Protein AF-D3PGV2-F1 (afdb_monomer_lite)

Foldseek 3Di:
DDDDPDDDFDWDFDDQDPVQWTWIGGPPDRDTDIDGPVVDDDDPVPDCVCVVVVVVVVVVVVVVVVVVVVVVVVVVVVVVVVVVVVVVVVVVVCCVVQVDDPHDPDDPQPQDPDPQFGPPPDDDPDGDDDDDDPDPPPPDDPDD

Sequence (144 aa):
MFSNLYSYQEAVIEEISTNGEVSVKFRGTEHVVVTSLGLLKISKLGNIKNLKNRKELLAKQKEYLKKKKAKKLERLKVMEEEREQEKNKWKVFSSKAFGKKGFVKKSIFKTPENAKGRVGIGTCGVSGQNMTTFSSASKYRKGN

Radius of gyration: 44.62 Å; chains: 1; bounding box: 107×38×103 Å

Structure (mmCIF, N/CA/C/O backbone):
data_AF-D3PGV2-F1
#
_entry.id   AF-D3PGV2-F1
#
loop_
_atom_site.group_PDB
_atom_site.id
_atom_site.type_symbol
_atom_site.label_atom_id
_atom_site.label_alt_id
_atom_site.label_comp_id
_atom_site.label_asym_id
_atom_site.label_entity_id
_atom_site.label_seq_id
_atom_site.pdbx_PDB_ins_code
_atom_site.Cartn_x
_atom_site.Cartn_y
_atom_site.Cartn_z
_atom_site.occupancy
_atom_site.B_iso_or_equiv
_atom_site.auth_seq_id
_atom_site.auth_comp_id
_atom_site.auth_asym_id
_atom_site.auth_atom_id
_atom_site.pdbx_PDB_model_num
ATOM 1 N N . MET A 1 1 ? -28.443 -32.186 46.812 1.00 36.16 1 MET A N 1
ATOM 2 C CA . MET A 1 1 ? -27.628 -31.603 45.724 1.00 36.16 1 MET A CA 1
ATOM 3 C C . MET A 1 1 ? -28.089 -30.166 45.514 1.00 36.16 1 MET A C 1
ATOM 5 O O . MET A 1 1 ? -29.122 -29.968 44.896 1.00 36.16 1 MET A O 1
ATOM 9 N N . PHE A 1 2 ? -27.403 -29.176 46.091 1.00 42.62 2 PHE A N 1
ATOM 10 C CA . PHE A 1 2 ? -27.743 -27.761 45.893 1.00 42.62 2 PHE A CA 1
ATOM 11 C C . PHE A 1 2 ? -26.924 -27.221 44.719 1.00 42.62 2 PHE A C 1
ATOM 13 O O . PHE A 1 2 ? -25.743 -26.914 44.863 1.00 42.62 2 PHE A O 1
ATOM 20 N N . SER A 1 3 ? -27.520 -27.174 43.528 1.00 46.97 3 SER A N 1
ATOM 21 C CA . SER A 1 3 ? -26.917 -26.500 42.379 1.00 46.97 3 SER A CA 1
ATOM 22 C C . SER A 1 3 ? -27.037 -24.989 42.576 1.00 46.97 3 SER A C 1
ATOM 24 O O . SER A 1 3 ? -28.129 -24.431 42.496 1.00 46.97 3 SER A O 1
ATOM 26 N N . ASN A 1 4 ? -25.909 -24.344 42.858 1.00 49.16 4 ASN A N 1
ATOM 27 C CA . ASN A 1 4 ? -25.758 -22.896 42.959 1.00 49.16 4 ASN A CA 1
ATOM 28 C C . ASN A 1 4 ? -26.349 -22.167 41.734 1.00 49.16 4 ASN A C 1
ATOM 30 O O . ASN A 1 4 ? -25.796 -22.225 40.637 1.00 49.16 4 ASN A O 1
ATOM 34 N N . LEU A 1 5 ? -27.454 -21.450 41.945 1.00 59.66 5 LEU A N 1
ATOM 35 C CA . LEU A 1 5 ? -28.196 -20.648 40.961 1.00 59.66 5 LEU A CA 1
ATOM 36 C C . LEU A 1 5 ? -27.585 -19.244 40.769 1.00 59.66 5 LEU A C 1
ATOM 38 O O . LEU A 1 5 ? -28.290 -18.239 40.735 1.00 59.66 5 LEU A O 1
ATOM 42 N N . TYR A 1 6 ? -26.261 -19.146 40.644 1.00 69.00 6 TYR A N 1
ATOM 43 C CA . TYR A 1 6 ? -25.601 -17.859 40.404 1.00 69.00 6 TYR A CA 1
ATOM 44 C C . TYR A 1 6 ? -25.340 -17.661 38.907 1.00 69.00 6 TYR A C 1
ATOM 46 O O . TYR A 1 6 ? -24.443 -18.275 38.329 1.00 69.00 6 TYR A O 1
ATOM 54 N N . SER A 1 7 ? -26.131 -16.790 38.275 1.00 78.44 7 SER A N 1
ATOM 55 C CA . SER A 1 7 ? -25.876 -16.309 36.913 1.00 78.44 7 SER A CA 1
ATOM 56 C C . SER A 1 7 ? -25.035 -15.039 36.961 1.00 78.44 7 SER A C 1
ATOM 58 O O . SER A 1 7 ? -25.386 -14.080 37.645 1.00 78.44 7 SER A O 1
ATOM 60 N N . TYR A 1 8 ? -23.956 -14.997 36.181 1.00 81.75 8 TYR A N 1
ATOM 61 C CA . TYR A 1 8 ? -23.218 -13.758 35.947 1.00 81.75 8 TYR A CA 1
ATOM 62 C C . TYR A 1 8 ? -24.045 -12.825 35.058 1.00 81.75 8 TYR A C 1
ATOM 64 O O . TYR A 1 8 ? -24.648 -13.273 34.081 1.00 81.75 8 TYR A O 1
ATOM 72 N N . GLN A 1 9 ? -24.057 -11.535 35.383 1.00 82.44 9 GLN A N 1
ATOM 73 C CA . GLN A 1 9 ? -24.654 -10.494 34.550 1.00 82.44 9 GLN A CA 1
ATOM 74 C C . GLN A 1 9 ? -23.569 -9.564 34.010 1.00 82.44 9 GLN A C 1
ATOM 76 O O . GLN A 1 9 ? -22.526 -9.370 34.633 1.00 82.44 9 GLN A O 1
ATOM 81 N N . GLU A 1 10 ? -23.821 -8.992 32.835 1.00 83.62 10 GLU A N 1
ATOM 82 C CA . GLU A 1 10 ? -22.937 -7.991 32.244 1.00 83.62 10 GLU A CA 1
ATOM 83 C C . GLU A 1 10 ? -23.073 -6.671 33.000 1.00 83.62 10 GLU A C 1
ATOM 85 O O . GLU A 1 10 ? -24.180 -6.172 33.224 1.00 83.62 10 GLU A O 1
ATOM 90 N N . ALA A 1 11 ? -21.939 -6.089 33.366 1.00 85.19 11 ALA A N 1
ATOM 91 C CA . ALA A 1 11 ? -21.905 -4.881 34.163 1.00 85.19 11 ALA A CA 1
ATOM 92 C C . ALA A 1 11 ? -20.691 -4.015 33.806 1.00 85.19 11 ALA A C 1
ATOM 94 O O . ALA A 1 11 ? -19.716 -4.487 33.214 1.00 85.19 11 ALA A O 1
ATOM 95 N N . VAL A 1 12 ? -20.776 -2.728 34.122 1.00 85.62 12 VAL A N 1
ATOM 96 C CA . VAL A 1 12 ? -19.749 -1.727 33.834 1.00 85.62 12 VAL A CA 1
ATOM 97 C C . VAL A 1 12 ? -19.252 -1.156 35.153 1.00 85.62 12 VAL A C 1
ATOM 99 O O . VAL A 1 12 ? -20.045 -0.743 35.991 1.00 85.62 12 VAL A O 1
ATOM 102 N N . ILE A 1 13 ? -17.934 -1.135 35.326 1.00 88.00 13 ILE A N 1
ATOM 103 C CA . ILE A 1 13 ? -17.289 -0.500 36.476 1.00 88.00 13 ILE A CA 1
ATOM 104 C C . ILE A 1 13 ? -17.374 1.019 36.287 1.00 88.00 13 ILE A C 1
ATOM 106 O O . ILE A 1 13 ? -16.924 1.527 35.253 1.00 88.00 13 ILE A O 1
ATOM 110 N N . GLU A 1 14 ? -17.964 1.717 37.257 1.00 85.56 14 GLU A N 1
ATOM 111 C CA . GLU A 1 14 ? -18.027 3.186 37.275 1.00 85.56 14 GLU A CA 1
ATOM 112 C C . GLU A 1 14 ? -16.875 3.776 38.088 1.00 85.56 14 GLU A C 1
ATOM 114 O O . GLU A 1 14 ? -16.173 4.656 37.594 1.00 85.56 14 GLU A O 1
ATOM 119 N N . GLU A 1 15 ? -16.629 3.242 39.286 1.00 83.88 15 GLU A N 1
ATOM 120 C CA . GLU A 1 15 ? -15.614 3.754 40.204 1.00 83.88 15 GLU A CA 1
ATOM 121 C C . GLU A 1 15 ? -14.903 2.612 40.937 1.00 83.88 15 GLU A C 1
ATOM 123 O O . GLU A 1 15 ? -15.504 1.584 41.265 1.00 83.88 15 GLU A O 1
ATOM 128 N N . ILE A 1 16 ? -13.606 2.796 41.183 1.00 86.62 16 ILE A N 1
ATOM 129 C CA . ILE A 1 16 ? -12.784 1.899 41.995 1.00 86.62 16 ILE A CA 1
ATOM 130 C C . ILE A 1 16 ? -12.312 2.711 43.196 1.00 86.62 16 ILE A C 1
ATOM 132 O O . ILE A 1 16 ? -11.555 3.669 43.034 1.00 86.62 16 ILE A O 1
ATOM 136 N N . SER A 1 17 ? -12.754 2.324 44.389 1.00 85.88 17 SER A N 1
ATOM 137 C CA . SER A 1 17 ? -12.302 2.927 45.639 1.00 85.88 17 SER A CA 1
ATOM 138 C C . SER A 1 17 ? -10.914 2.399 46.009 1.00 85.88 17 SER A C 1
ATOM 140 O O . SER A 1 17 ? -10.584 1.234 45.764 1.00 85.88 17 SER A O 1
ATOM 142 N N . THR A 1 18 ? -10.094 3.234 46.651 1.00 79.38 18 THR A N 1
ATOM 143 C CA . THR A 1 18 ? -8.747 2.866 47.131 1.00 79.38 18 THR A CA 1
ATOM 144 C C . THR A 1 18 ? -8.757 1.728 48.150 1.00 79.38 18 THR A C 1
ATOM 146 O O . THR A 1 18 ? -7.737 1.071 48.336 1.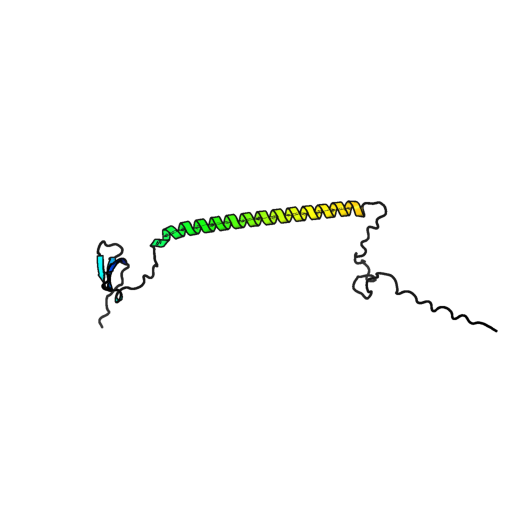00 79.38 18 THR A O 1
ATOM 149 N N . ASN A 1 19 ? -9.910 1.448 48.761 1.00 77.88 19 ASN A N 1
ATOM 150 C CA . ASN A 1 19 ? -10.089 0.368 49.732 1.00 77.88 19 ASN A CA 1
ATOM 151 C C . ASN A 1 19 ? -10.312 -1.012 49.078 1.00 77.88 19 ASN A C 1
ATOM 153 O O . ASN A 1 19 ? -10.545 -1.993 49.778 1.00 77.88 19 ASN A O 1
ATOM 157 N N . GLY A 1 20 ? -10.248 -1.108 47.743 1.00 76.31 20 GLY A N 1
ATOM 158 C CA . GLY A 1 20 ? -10.443 -2.364 47.007 1.00 76.31 20 GLY A CA 1
ATOM 159 C C . GLY A 1 20 ? -11.910 -2.720 46.736 1.00 76.31 20 GLY A C 1
ATOM 160 O O . GLY A 1 20 ? -12.197 -3.791 46.195 1.00 76.31 20 GLY A O 1
ATOM 161 N N . GLU A 1 21 ? -12.827 -1.816 47.079 1.00 86.19 21 GLU A N 1
ATOM 162 C CA . GLU A 1 21 ? -14.241 -1.881 46.717 1.00 86.19 21 GLU A CA 1
ATOM 163 C C . GLU A 1 21 ? -14.469 -1.284 45.325 1.00 86.19 21 GLU A C 1
ATOM 165 O O . GLU A 1 21 ? -13.855 -0.286 44.938 1.00 86.19 21 GLU A O 1
ATOM 170 N N . VAL A 1 22 ? -15.362 -1.905 44.559 1.00 88.56 22 VAL A N 1
ATOM 171 C CA . VAL A 1 22 ? -15.668 -1.531 43.179 1.00 88.56 22 VAL A CA 1
ATOM 172 C C . VAL A 1 22 ? -17.161 -1.286 43.037 1.00 88.56 22 VAL A C 1
ATOM 174 O O . VAL A 1 22 ? -17.975 -2.177 43.293 1.00 88.56 22 VAL A O 1
ATOM 177 N N . SER A 1 23 ? -17.515 -0.094 42.567 1.00 87.25 23 SER A N 1
ATOM 178 C CA . SER A 1 23 ? -18.888 0.270 42.227 1.00 87.25 23 SER A CA 1
ATOM 179 C C . SER A 1 23 ? -19.193 -0.178 40.802 1.00 87.25 23 SER A C 1
ATOM 181 O O . SER A 1 23 ? -18.581 0.279 39.829 1.00 87.25 23 SER A O 1
ATOM 183 N N . VAL A 1 24 ? -20.138 -1.106 40.678 1.00 88.50 24 VAL A N 1
ATOM 184 C CA . VAL A 1 24 ? -20.490 -1.759 39.420 1.00 88.50 24 VAL A CA 1
ATOM 185 C C . VAL A 1 24 ? -21.945 -1.467 39.075 1.00 88.50 24 VAL A C 1
ATOM 187 O O . VAL A 1 24 ? -22.846 -1.687 39.881 1.00 88.50 24 VAL A O 1
ATOM 190 N N . LYS A 1 25 ? -22.185 -1.012 37.846 1.00 89.56 25 LYS A N 1
ATOM 191 C CA . LYS A 1 25 ? -23.518 -0.760 37.299 1.00 89.56 25 LYS A CA 1
ATOM 192 C C . LYS A 1 25 ? -23.922 -1.867 36.336 1.00 89.56 25 LYS A C 1
ATOM 194 O O . LYS A 1 25 ? -23.228 -2.117 35.346 1.00 89.56 25 LYS A O 1
ATOM 199 N N . PHE A 1 26 ? -25.046 -2.525 36.597 1.00 85.94 26 PHE A N 1
ATOM 200 C CA . PHE A 1 26 ? -25.541 -3.592 35.726 1.00 85.94 26 PHE A CA 1
ATOM 201 C C . PHE A 1 26 ? -26.065 -3.041 34.397 1.00 85.94 26 PHE A C 1
ATOM 203 O O . PHE A 1 26 ? -26.641 -1.956 34.311 1.00 85.94 26 PHE A O 1
ATOM 210 N N . ARG A 1 27 ? -25.846 -3.784 33.310 1.00 77.38 27 ARG A N 1
ATOM 211 C CA . ARG A 1 27 ? -26.240 -3.332 31.976 1.00 77.38 27 ARG A CA 1
ATOM 212 C C . ARG A 1 27 ? -27.750 -3.497 31.788 1.00 77.38 27 ARG A C 1
ATOM 214 O O . ARG A 1 27 ? -28.237 -4.615 31.691 1.00 77.38 27 ARG A O 1
ATOM 221 N N . GLY A 1 28 ? -28.464 -2.379 31.656 1.00 75.75 28 GLY A N 1
ATOM 222 C CA . GLY A 1 28 ? -29.918 -2.360 31.437 1.00 75.75 28 GLY A CA 1
ATOM 223 C C . GLY A 1 28 ? -30.738 -2.020 32.680 1.00 75.75 28 GLY A C 1
ATOM 224 O O . GLY A 1 28 ? -31.954 -1.906 32.578 1.00 75.75 28 GLY A O 1
ATOM 225 N N . THR A 1 29 ? -30.087 -1.804 33.823 1.00 75.12 29 THR A N 1
ATOM 226 C CA . THR A 1 29 ? -30.710 -1.256 35.029 1.00 75.12 29 THR A CA 1
ATOM 227 C C . THR A 1 29 ? -29.916 -0.039 35.510 1.00 75.12 29 THR A C 1
ATOM 229 O O . THR A 1 29 ? -28.748 0.142 35.162 1.00 75.12 29 THR A O 1
ATOM 232 N N . GLU A 1 30 ? -30.548 0.837 36.288 1.00 79.69 30 GLU A N 1
ATOM 233 C CA . GLU A 1 30 ? -29.867 1.985 36.910 1.00 79.69 30 GLU A CA 1
ATOM 234 C C . GLU A 1 30 ? -29.247 1.644 38.271 1.00 79.69 30 GLU A C 1
ATOM 236 O O . GLU A 1 30 ? -28.682 2.506 38.936 1.00 79.69 30 GLU A O 1
ATOM 241 N N . HIS A 1 31 ? -29.318 0.379 38.684 1.00 79.12 31 HIS A N 1
ATOM 242 C CA . HIS A 1 31 ? -28.807 -0.057 39.973 1.00 79.12 31 HIS A CA 1
ATOM 243 C C . HIS A 1 31 ? -27.279 -0.159 39.962 1.00 79.12 31 HIS A C 1
ATOM 245 O O . HIS A 1 31 ? -26.686 -0.865 39.139 1.00 79.12 31 HIS A O 1
ATOM 251 N N . VAL A 1 32 ? -26.666 0.528 40.924 1.00 86.50 32 VAL A N 1
ATOM 252 C CA . VAL A 1 32 ? -25.238 0.458 41.232 1.00 86.50 32 VAL A CA 1
ATOM 253 C C . VAL A 1 32 ? -25.066 -0.405 42.473 1.00 86.50 32 VAL A C 1
ATOM 255 O O . VAL A 1 32 ? -25.753 -0.206 43.475 1.00 86.50 32 VAL A O 1
ATOM 258 N N . VAL A 1 33 ? -24.168 -1.381 42.397 1.00 86.19 33 VAL A N 1
ATOM 259 C CA . VAL A 1 33 ? -23.860 -2.293 43.500 1.00 86.19 33 VAL A CA 1
ATOM 260 C C . VAL A 1 33 ? -22.367 -2.248 43.779 1.00 86.19 33 VAL A C 1
ATOM 262 O O . VAL A 1 33 ? -21.545 -2.329 42.866 1.00 86.19 33 VAL A O 1
ATOM 265 N N . VAL A 1 34 ? -22.023 -2.126 45.059 1.00 87.69 34 VAL A N 1
ATOM 266 C CA . VAL A 1 34 ? -20.642 -2.180 45.538 1.00 87.69 34 VAL A CA 1
ATOM 267 C C . VAL A 1 34 ? -20.248 -3.643 45.712 1.00 87.69 34 VAL A C 1
ATOM 269 O O . VAL A 1 34 ? -20.937 -4.411 46.383 1.00 87.69 34 VAL A O 1
ATOM 272 N N . THR A 1 35 ? -19.161 -4.051 45.066 1.00 85.06 35 THR A N 1
ATOM 273 C CA . THR A 1 35 ? -18.651 -5.429 45.085 1.00 85.06 35 THR A CA 1
ATOM 274 C C . THR A 1 35 ? -17.128 -5.443 45.182 1.00 85.06 35 THR A C 1
ATOM 276 O O . THR A 1 35 ? -16.470 -4.437 44.934 1.00 85.06 35 THR A O 1
ATOM 279 N N . SER A 1 36 ? -16.545 -6.582 45.552 1.00 85.06 36 SER A N 1
ATOM 280 C CA . SER A 1 36 ? -15.091 -6.759 45.587 1.00 85.06 36 SER A CA 1
ATOM 281 C C . SER A 1 36 ? -14.550 -7.282 44.253 1.00 85.06 36 SER A C 1
ATOM 283 O O . SER A 1 36 ? -15.225 -8.016 43.526 1.00 85.06 36 SER A O 1
ATOM 285 N N . LEU A 1 37 ? -13.286 -6.963 43.950 1.00 81.94 37 LEU A N 1
ATOM 286 C CA . LEU A 1 37 ? -12.607 -7.399 42.719 1.00 81.94 37 LEU A CA 1
ATOM 287 C C . LEU A 1 37 ? -12.619 -8.924 42.516 1.00 81.94 37 LEU A C 1
ATOM 289 O O . LEU A 1 37 ? -12.688 -9.387 41.380 1.00 81.94 37 LEU A O 1
ATOM 293 N N . GLY A 1 38 ? -12.584 -9.708 43.598 1.00 83.38 38 GLY A N 1
ATOM 294 C CA . GLY A 1 38 ? -12.557 -11.175 43.536 1.00 83.38 38 GLY A CA 1
ATOM 295 C C . GLY A 1 38 ? -13.837 -11.814 42.986 1.00 83.38 38 GLY A C 1
ATOM 296 O O . GLY A 1 38 ? -13.808 -12.967 42.561 1.00 83.38 38 GLY A O 1
ATOM 297 N N . LEU A 1 39 ? -14.951 -11.075 42.964 1.00 83.31 39 LEU A N 1
ATOM 298 C CA . LEU A 1 39 ? -16.238 -11.552 42.450 1.00 83.31 39 LEU A CA 1
ATOM 299 C C . LEU A 1 39 ? -16.465 -11.178 40.975 1.00 83.31 39 LEU A C 1
ATOM 301 O O . LEU A 1 39 ? -17.423 -11.649 40.357 1.00 83.31 39 LEU A O 1
ATOM 305 N N . LEU A 1 40 ? -15.587 -10.353 40.393 1.00 85.38 40 LEU A N 1
ATOM 306 C CA . LEU A 1 40 ? -15.702 -9.883 39.01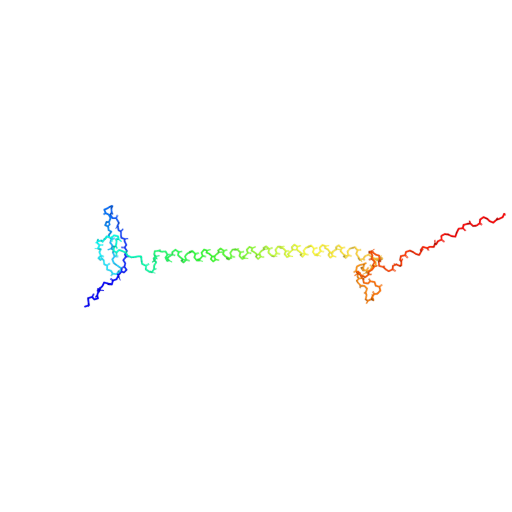6 1.00 85.38 40 LEU A CA 1
ATOM 307 C C . LEU A 1 40 ? -15.024 -10.844 38.038 1.00 85.38 40 LEU A C 1
ATOM 309 O O . LEU A 1 40 ? -13.944 -11.378 38.282 1.00 85.38 40 LEU A O 1
ATOM 313 N N . LYS A 1 41 ? -15.653 -11.032 36.875 1.00 85.75 41 LYS A N 1
ATOM 314 C CA . LYS A 1 41 ? -15.128 -11.857 35.783 1.00 85.75 41 LYS A CA 1
ATOM 315 C C . LYS A 1 41 ? -14.996 -11.027 34.515 1.00 85.75 41 LYS A C 1
ATOM 317 O O . LYS A 1 41 ? -15.846 -10.194 34.215 1.00 85.75 41 LYS A O 1
ATOM 322 N N . ILE A 1 42 ? -13.938 -11.286 33.748 1.00 81.88 42 ILE A N 1
ATOM 323 C CA . ILE A 1 42 ? -13.715 -10.643 32.449 1.00 81.88 42 ILE A CA 1
ATOM 324 C C . ILE A 1 42 ? -14.902 -10.958 31.527 1.00 81.88 42 ILE A C 1
ATOM 326 O O . ILE A 1 42 ? -15.231 -12.127 31.306 1.00 81.88 42 IL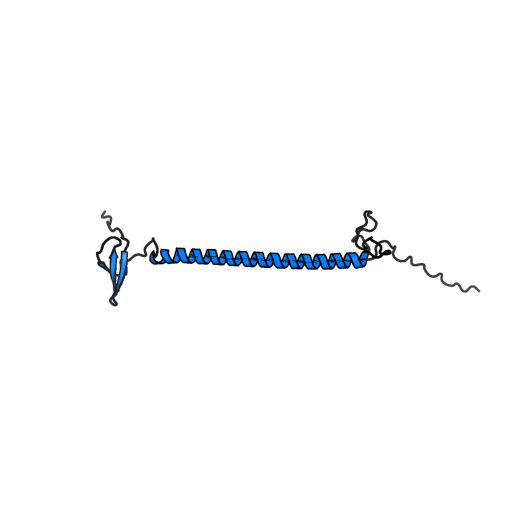E A O 1
ATOM 330 N N . SER A 1 43 ? -15.533 -9.911 30.987 1.00 77.19 43 SER A N 1
ATOM 331 C CA . SER A 1 43 ? -16.640 -10.048 30.036 1.00 77.19 43 SER A CA 1
ATOM 332 C C . SER A 1 43 ? -16.175 -10.751 28.761 1.00 77.19 43 SER 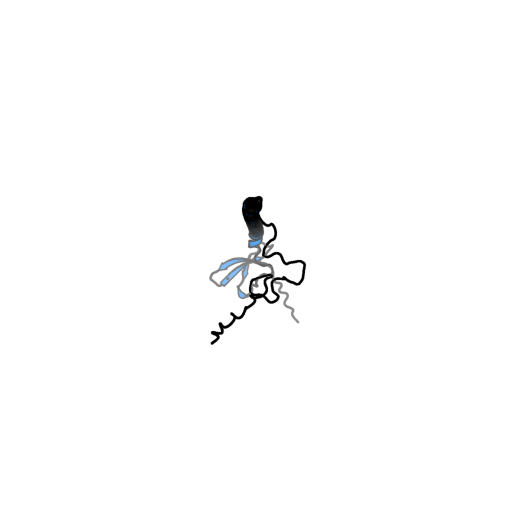A C 1
ATOM 334 O O . SER A 1 43 ? -15.151 -10.400 28.167 1.00 77.19 43 SER A O 1
ATOM 336 N N . LYS A 1 44 ? -16.966 -11.726 28.303 1.00 75.50 44 LYS A N 1
ATOM 337 C CA . LYS A 1 44 ? -16.701 -12.467 27.059 1.00 75.50 44 LYS A CA 1
ATOM 338 C C . LYS A 1 44 ? -16.943 -11.618 25.806 1.00 75.50 44 LYS A C 1
ATOM 340 O O . LYS A 1 44 ? -16.455 -11.968 24.736 1.00 75.50 44 LYS A O 1
ATOM 345 N N . LEU A 1 45 ? -17.694 -10.521 25.924 1.00 65.25 45 LEU A N 1
ATOM 346 C CA . LEU A 1 45 ? -18.125 -9.685 24.797 1.00 65.25 45 LEU A CA 1
ATOM 347 C C . LEU A 1 45 ? -17.118 -8.581 24.433 1.00 65.25 45 LEU A C 1
ATOM 349 O O . LEU A 1 45 ? -17.289 -7.901 23.420 1.00 65.25 45 LEU A O 1
ATOM 353 N N . GLY A 1 46 ? -16.035 -8.442 25.203 1.00 63.03 46 GLY A N 1
ATOM 354 C CA . GLY A 1 46 ? -14.995 -7.449 24.955 1.00 63.03 46 GLY A CA 1
ATOM 355 C C . GLY A 1 46 ? -15.477 -6.005 25.146 1.00 63.03 46 GLY A C 1
ATOM 356 O O . GLY A 1 46 ? -16.656 -5.708 25.323 1.00 63.03 46 GLY A O 1
ATOM 357 N N . ASN A 1 47 ? -14.537 -5.063 25.143 1.00 64.19 47 ASN A N 1
ATOM 358 C CA . ASN A 1 47 ? -14.827 -3.670 25.473 1.00 64.19 47 ASN A CA 1
ATOM 359 C C . ASN A 1 47 ? -15.532 -2.948 24.299 1.00 64.19 47 ASN A C 1
ATOM 361 O O . ASN A 1 47 ? -14.902 -2.568 23.307 1.00 64.19 47 ASN A O 1
ATOM 365 N N . ILE A 1 48 ? -16.852 -2.754 24.406 1.00 59.81 48 ILE A N 1
ATOM 366 C CA . ILE A 1 48 ? -17.718 -2.194 23.344 1.00 59.81 48 ILE A CA 1
ATOM 367 C C . ILE A 1 48 ? -17.439 -0.698 23.089 1.00 59.81 48 ILE A C 1
ATOM 369 O O . ILE A 1 48 ? -17.769 -0.182 22.017 1.00 59.81 48 ILE A O 1
ATOM 373 N N . LYS A 1 49 ? -16.760 0.009 24.008 1.00 60.00 49 LYS A N 1
ATOM 374 C CA . LYS A 1 49 ? -16.434 1.444 23.856 1.00 60.00 49 LYS A CA 1
ATOM 375 C C . LYS A 1 49 ? -15.632 1.749 22.571 1.00 60.00 49 LYS A C 1
ATOM 377 O O . LYS A 1 49 ? -15.725 2.850 22.038 1.00 60.00 49 LYS A O 1
ATOM 382 N N . ASN A 1 50 ? -14.952 0.756 21.989 1.00 57.59 50 ASN A N 1
ATOM 383 C CA . ASN A 1 50 ? -14.143 0.909 20.773 1.00 57.59 50 ASN A CA 1
ATOM 384 C C . ASN A 1 50 ? -14.900 0.716 19.441 1.00 57.59 50 ASN A C 1
ATOM 386 O O . ASN A 1 50 ? -14.303 0.863 18.372 1.00 57.59 50 ASN A O 1
ATOM 390 N N . LEU A 1 51 ? -16.202 0.404 19.448 1.00 60.50 51 LEU A N 1
ATOM 391 C CA . LEU A 1 51 ? -16.934 0.090 18.209 1.00 60.50 51 LEU A CA 1
ATOM 392 C C . LEU A 1 51 ? -17.085 1.291 17.257 1.00 60.50 51 LEU A C 1
ATOM 394 O O . LEU A 1 51 ? -17.026 1.117 16.038 1.00 60.50 51 LEU A O 1
ATOM 398 N N . LYS A 1 52 ? -17.238 2.510 17.797 1.00 60.94 52 LYS A N 1
ATOM 399 C CA . LYS A 1 52 ? -17.281 3.746 16.990 1.00 60.94 52 LYS A CA 1
ATOM 400 C C . LYS A 1 52 ? -15.918 4.036 16.345 1.00 60.94 52 LYS A C 1
ATOM 402 O O . LYS A 1 52 ? -15.856 4.299 15.148 1.00 60.94 52 LYS A O 1
ATOM 407 N N . ASN A 1 53 ? -14.833 3.845 17.099 1.00 69.12 53 ASN A N 1
ATOM 408 C CA . ASN A 1 53 ? -13.455 4.005 16.624 1.00 69.12 53 ASN A CA 1
ATOM 409 C C . ASN A 1 53 ? -13.093 2.966 15.538 1.00 69.12 53 ASN A C 1
ATOM 411 O O . ASN A 1 53 ? -12.391 3.257 14.572 1.00 69.12 53 ASN A O 1
ATOM 415 N N . ARG A 1 54 ? -13.669 1.757 15.614 1.00 73.25 54 ARG A N 1
ATOM 416 C CA . ARG A 1 54 ? -13.448 0.693 14.621 1.00 73.25 54 ARG A CA 1
ATOM 417 C C . ARG A 1 54 ? -13.920 1.067 13.212 1.00 73.25 54 ARG A C 1
ATOM 419 O O . ARG A 1 54 ? -13.235 0.735 12.247 1.00 73.25 54 ARG A O 1
ATOM 426 N N . LYS A 1 55 ? -15.068 1.745 13.065 1.00 79.38 55 LYS A N 1
ATOM 427 C CA . LYS A 1 55 ? -15.574 2.160 11.740 1.00 79.38 55 LYS A CA 1
ATOM 428 C C . LYS A 1 55 ? -14.660 3.200 11.088 1.00 79.38 55 LYS A C 1
ATOM 430 O O . LYS A 1 55 ? -14.347 3.075 9.906 1.00 79.38 55 LYS A O 1
ATOM 435 N N . GLU A 1 56 ? -14.193 4.176 11.860 1.00 82.44 56 GLU A N 1
ATOM 436 C CA . GLU A 1 56 ? -13.285 5.219 11.375 1.00 82.44 56 GLU A CA 1
ATOM 437 C C . GLU A 1 56 ? -11.896 4.656 11.032 1.00 82.44 56 GLU A C 1
ATOM 439 O O . GLU A 1 56 ? -11.330 4.975 9.984 1.00 82.44 56 GLU A O 1
ATOM 444 N N . LEU A 1 57 ? -11.380 3.733 11.850 1.00 82.50 57 LEU A N 1
ATOM 445 C CA . LEU A 1 57 ? -10.123 3.029 11.585 1.00 82.50 57 LEU A CA 1
ATOM 446 C C . LEU A 1 57 ? -10.175 2.240 10.265 1.00 82.50 57 LEU A C 1
ATOM 448 O O . LEU A 1 57 ? -9.231 2.272 9.471 1.00 82.50 57 LEU A O 1
ATOM 452 N N . LEU A 1 58 ? -11.294 1.558 10.002 1.00 85.69 58 LEU A N 1
ATOM 453 C CA . LEU A 1 58 ? -11.508 0.825 8.752 1.00 85.69 58 LEU A CA 1
ATOM 454 C C . LEU A 1 58 ? -11.583 1.764 7.541 1.00 85.69 58 LEU A C 1
ATOM 456 O O . LEU A 1 58 ? -11.057 1.428 6.478 1.00 85.69 58 LEU A O 1
ATOM 460 N N . ALA A 1 59 ? -12.198 2.941 7.686 1.00 88.06 59 ALA A N 1
ATOM 461 C CA . ALA A 1 59 ? -12.231 3.950 6.628 1.00 88.06 59 ALA A CA 1
ATOM 462 C C . ALA A 1 59 ? -10.820 4.479 6.309 1.00 88.06 59 ALA A C 1
ATOM 464 O O . ALA A 1 59 ? -10.417 4.470 5.142 1.00 88.06 59 ALA A O 1
ATOM 465 N N . LYS A 1 60 ? -10.027 4.816 7.337 1.00 88.38 60 LYS A N 1
ATOM 466 C CA . LYS A 1 60 ? -8.627 5.254 7.184 1.00 88.38 60 LYS A CA 1
ATOM 467 C C . LYS A 1 60 ? -7.756 4.189 6.508 1.00 88.38 60 LYS A C 1
ATOM 469 O O . LYS A 1 60 ? -6.983 4.512 5.606 1.00 88.38 60 LYS A O 1
ATOM 474 N N . GLN A 1 61 ? -7.915 2.909 6.863 1.00 89.69 61 GLN A N 1
ATOM 475 C CA . GLN A 1 61 ? -7.201 1.817 6.183 1.00 89.69 61 GLN A CA 1
ATOM 476 C C . GLN A 1 61 ? -7.568 1.707 4.699 1.00 89.69 61 GLN A C 1
ATOM 478 O O . GLN A 1 61 ? -6.681 1.545 3.857 1.00 89.69 61 GLN A O 1
ATOM 483 N N . LYS A 1 62 ? -8.860 1.803 4.356 1.00 93.81 62 LYS A N 1
ATOM 484 C CA . LYS A 1 62 ? -9.307 1.758 2.955 1.00 93.81 62 LYS A CA 1
ATOM 485 C C . LYS A 1 62 ? -8.715 2.906 2.144 1.00 93.81 62 LYS A C 1
ATOM 487 O O . LYS A 1 62 ? -8.232 2.682 1.032 1.00 93.81 62 LYS A O 1
ATOM 492 N N . GLU A 1 63 ? -8.717 4.113 2.699 1.00 91.25 63 GLU A N 1
ATOM 493 C CA . GLU A 1 63 ? -8.153 5.290 2.040 1.00 91.25 63 GLU A CA 1
ATOM 494 C C . GLU A 1 63 ? -6.636 5.153 1.834 1.00 91.25 63 GLU A C 1
ATOM 496 O O . GLU A 1 63 ? -6.133 5.384 0.731 1.00 91.25 63 GLU A O 1
ATOM 501 N N . TYR A 1 64 ? -5.915 4.676 2.853 1.00 92.88 64 TYR A N 1
ATOM 502 C CA . TYR A 1 64 ? -4.484 4.381 2.764 1.00 92.88 64 TYR A CA 1
ATOM 503 C C . TYR A 1 64 ? -4.174 3.353 1.666 1.00 92.88 64 TYR A C 1
ATOM 505 O O . TYR A 1 64 ? -3.289 3.566 0.831 1.00 92.88 64 TYR A O 1
ATOM 513 N N . LEU A 1 65 ? -4.935 2.256 1.607 1.00 94.38 65 LEU A N 1
ATOM 514 C CA . LEU A 1 65 ? -4.771 1.232 0.575 1.00 94.38 65 LEU A CA 1
ATOM 515 C C . LEU A 1 65 ? -5.059 1.778 -0.829 1.00 94.38 65 LEU A C 1
ATOM 517 O O . LEU A 1 65 ? -4.346 1.425 -1.773 1.00 94.38 65 LEU A O 1
ATOM 521 N N . LYS A 1 66 ? -6.056 2.659 -0.977 1.00 95.69 66 LYS A N 1
ATOM 522 C CA . LYS A 1 66 ? -6.366 3.320 -2.253 1.00 95.69 66 LYS A CA 1
ATOM 523 C C . LYS A 1 66 ? -5.207 4.212 -2.706 1.00 95.69 66 LYS A C 1
ATOM 525 O O . LYS A 1 66 ? -4.747 4.066 -3.839 1.00 95.69 66 LYS A O 1
ATOM 530 N N . LYS A 1 67 ? -4.671 5.048 -1.809 1.00 94.25 67 LYS A N 1
ATOM 531 C CA . LYS A 1 67 ? -3.490 5.895 -2.069 1.00 94.25 67 LYS A CA 1
ATOM 532 C C . LYS A 1 67 ? -2.262 5.060 -2.454 1.00 94.25 67 LYS A C 1
ATOM 534 O O . LYS A 1 67 ? -1.590 5.362 -3.439 1.00 94.25 67 LYS A O 1
ATOM 539 N N . LYS A 1 68 ? -2.006 3.953 -1.747 1.00 95.81 68 LYS A N 1
ATOM 540 C CA . LYS A 1 68 ? -0.894 3.034 -2.048 1.00 95.81 68 LYS A CA 1
ATOM 541 C C . LYS A 1 68 ? -1.022 2.390 -3.433 1.00 95.81 68 LYS A C 1
ATOM 543 O O . LYS A 1 68 ? -0.032 2.305 -4.159 1.00 95.81 68 LYS A O 1
ATOM 548 N N . LYS A 1 69 ? -2.227 1.945 -3.811 1.00 95.69 69 LYS A N 1
ATOM 549 C CA . LYS A 1 69 ? -2.492 1.374 -5.143 1.00 95.69 69 LYS A CA 1
ATOM 550 C C . LYS A 1 69 ? -2.301 2.408 -6.253 1.00 95.69 69 LYS A C 1
ATOM 552 O O . LYS A 1 69 ? -1.647 2.088 -7.240 1.00 95.69 69 LYS A O 1
ATOM 557 N N . ALA A 1 70 ? -2.798 3.632 -6.065 1.00 94.62 70 ALA A N 1
ATOM 558 C CA . ALA A 1 70 ? -2.636 4.716 -7.035 1.00 94.62 70 ALA A CA 1
ATOM 559 C C . ALA A 1 70 ? -1.153 5.034 -7.294 1.00 94.62 70 ALA A C 1
ATOM 561 O O . ALA A 1 70 ? -0.713 5.006 -8.439 1.00 94.62 70 ALA A O 1
ATOM 562 N N . LYS A 1 71 ? -0.353 5.197 -6.232 1.00 96.06 71 LYS A N 1
ATOM 563 C CA . LYS A 1 71 ? 1.092 5.458 -6.359 1.00 96.06 71 LYS A CA 1
ATOM 564 C C . LYS A 1 71 ? 1.848 4.312 -7.045 1.00 96.06 71 LYS A C 1
ATOM 566 O O . LYS A 1 71 ? 2.802 4.542 -7.783 1.00 96.06 71 LYS A O 1
ATOM 571 N N . LYS A 1 72 ? 1.437 3.059 -6.812 1.00 95.94 72 LYS A N 1
ATOM 572 C CA . LYS A 1 72 ? 2.020 1.898 -7.505 1.00 95.94 72 LYS A CA 1
ATOM 573 C C . LYS A 1 72 ? 1.707 1.927 -9.002 1.00 95.94 72 LYS A C 1
ATOM 575 O O . LYS A 1 72 ? 2.592 1.628 -9.796 1.00 95.94 72 LYS A O 1
ATOM 580 N N . LEU A 1 73 ? 0.471 2.268 -9.366 1.00 95.06 73 LEU A N 1
ATOM 581 C CA . LEU A 1 73 ? 0.048 2.362 -10.761 1.00 95.06 73 LEU A CA 1
ATOM 582 C C . LEU A 1 73 ? 0.833 3.450 -11.504 1.00 95.06 73 LEU A C 1
ATOM 584 O O . LEU A 1 73 ? 1.356 3.192 -12.581 1.00 95.06 73 LEU A O 1
ATOM 588 N N . GLU A 1 74 ? 0.984 4.623 -10.892 1.00 94.44 74 GLU A N 1
ATOM 589 C CA . GLU A 1 74 ? 1.780 5.725 -11.438 1.00 94.44 74 GLU A CA 1
ATOM 590 C C . GLU A 1 74 ? 3.246 5.321 -11.649 1.00 94.44 74 GLU A C 1
ATOM 592 O O . GLU A 1 74 ? 3.786 5.498 -12.736 1.00 94.44 74 GLU A O 1
ATOM 597 N N . ARG A 1 75 ? 3.871 4.673 -10.656 1.00 95.75 75 ARG A N 1
ATOM 598 C CA . ARG A 1 75 ? 5.254 4.186 -10.780 1.00 95.75 75 ARG A CA 1
ATOM 599 C C . ARG A 1 75 ? 5.427 3.178 -11.920 1.00 95.75 75 ARG A C 1
ATOM 601 O O . ARG A 1 75 ? 6.458 3.189 -12.585 1.00 95.75 75 ARG A O 1
ATOM 608 N N . LEU A 1 76 ? 4.452 2.291 -12.124 1.00 94.31 76 LEU A N 1
ATOM 609 C CA . LEU A 1 76 ? 4.482 1.330 -13.230 1.00 94.31 76 LEU A CA 1
ATOM 610 C C . LEU A 1 76 ? 4.342 2.028 -14.582 1.00 94.31 76 LEU A C 1
ATOM 612 O O . LEU A 1 76 ? 5.070 1.678 -15.505 1.00 94.31 76 LEU A O 1
ATOM 616 N N . LYS A 1 77 ? 3.469 3.036 -14.670 1.00 95.75 77 LYS A N 1
ATOM 617 C CA . LYS A 1 77 ? 3.283 3.836 -15.881 1.00 95.75 77 LYS A CA 1
ATOM 618 C C . LYS A 1 77 ? 4.566 4.577 -16.270 1.00 95.75 77 LYS A C 1
ATOM 620 O O . LYS A 1 77 ? 5.004 4.457 -17.405 1.00 95.75 77 LYS A O 1
ATOM 625 N N . VAL A 1 78 ? 5.218 5.245 -15.315 1.00 94.06 78 VAL A N 1
ATOM 626 C CA . VAL A 1 78 ? 6.501 5.935 -15.552 1.00 94.06 78 VAL A CA 1
ATOM 627 C C . VAL A 1 78 ? 7.576 4.955 -16.033 1.00 94.06 78 VAL A C 1
ATOM 629 O O . VAL A 1 78 ? 8.258 5.216 -17.016 1.00 94.06 78 VAL A O 1
ATOM 632 N N . MET A 1 79 ? 7.686 3.784 -15.399 1.00 91.81 79 MET A N 1
ATOM 633 C CA . MET A 1 79 ? 8.654 2.757 -15.805 1.00 91.81 79 MET A CA 1
ATOM 634 C C . MET A 1 79 ? 8.384 2.213 -17.220 1.00 91.81 79 MET A C 1
ATOM 636 O O . MET A 1 79 ? 9.312 1.834 -17.934 1.00 91.81 79 MET A O 1
ATOM 640 N N . GLU A 1 80 ? 7.118 2.126 -17.627 1.00 92.00 80 GLU A N 1
ATOM 641 C CA . GLU A 1 80 ? 6.739 1.698 -18.973 1.00 92.00 80 GLU A CA 1
ATOM 642 C C . GLU A 1 80 ? 7.054 2.770 -20.022 1.00 92.00 80 GLU A C 1
ATOM 644 O O . GLU A 1 80 ? 7.640 2.443 -21.055 1.00 92.00 80 GLU A O 1
ATOM 649 N N . GLU A 1 81 ? 6.770 4.039 -19.717 1.00 93.44 81 GLU A N 1
ATOM 650 C CA . GLU A 1 81 ? 7.138 5.186 -20.554 1.00 93.44 81 GLU A CA 1
ATOM 651 C C . GLU A 1 81 ? 8.665 5.280 -20.734 1.00 93.44 81 GLU A C 1
ATOM 653 O O . GLU A 1 81 ? 9.144 5.425 -21.860 1.00 93.44 81 GLU A O 1
ATOM 658 N N . GLU A 1 82 ? 9.452 5.115 -19.665 1.00 91.38 82 GLU A N 1
ATOM 659 C CA . GLU A 1 82 ? 10.923 5.082 -19.733 1.00 91.38 82 GLU A CA 1
ATOM 660 C C . GLU A 1 82 ? 11.434 3.930 -20.612 1.00 91.38 82 GLU A C 1
ATOM 662 O O . GLU A 1 82 ? 12.304 4.128 -21.469 1.00 91.38 82 GLU A O 1
ATOM 667 N N . ARG A 1 83 ? 10.854 2.730 -20.464 1.00 92.81 83 ARG A N 1
ATOM 668 C CA . ARG A 1 83 ? 11.198 1.566 -21.296 1.00 92.81 83 ARG A CA 1
ATOM 669 C C . ARG A 1 83 ? 10.867 1.815 -22.767 1.00 92.81 83 ARG A C 1
ATOM 671 O O . ARG A 1 83 ? 11.629 1.415 -23.651 1.00 92.81 83 ARG A O 1
ATOM 678 N N . GLU A 1 84 ? 9.737 2.454 -23.055 1.00 90.31 84 GLU A N 1
ATOM 679 C CA . GLU A 1 84 ? 9.344 2.777 -24.425 1.00 90.31 84 GLU A CA 1
ATOM 680 C C . GLU A 1 84 ? 10.252 3.846 -25.045 1.00 90.31 84 GLU A C 1
ATOM 682 O O . GLU A 1 84 ? 10.667 3.704 -26.201 1.00 90.31 84 GLU A O 1
ATOM 687 N N . GLN A 1 85 ? 10.652 4.859 -24.272 1.00 93.19 85 GLN A N 1
ATOM 688 C CA . GLN A 1 85 ? 11.647 5.841 -24.702 1.00 93.19 85 GLN A CA 1
ATOM 689 C C . GLN A 1 85 ? 12.985 5.177 -25.036 1.00 93.19 85 GLN A C 1
ATOM 691 O O . GLN A 1 85 ? 13.566 5.465 -26.085 1.00 93.19 85 GLN A O 1
ATOM 696 N N . GLU A 1 86 ? 13.474 4.272 -24.189 1.00 91.62 86 GLU A N 1
ATOM 697 C CA . GLU A 1 86 ? 14.725 3.555 -24.438 1.00 91.62 86 GLU A CA 1
ATOM 698 C C . GLU A 1 86 ? 14.621 2.658 -25.679 1.00 91.62 86 GLU A C 1
ATOM 700 O O . GLU A 1 86 ? 15.478 2.708 -26.566 1.00 91.62 86 GLU A O 1
ATOM 705 N N . LYS A 1 87 ? 13.519 1.915 -25.821 1.00 92.94 87 LYS A N 1
ATOM 706 C CA . LYS A 1 87 ? 13.233 1.123 -27.024 1.00 92.94 87 LYS A CA 1
ATOM 707 C C . LYS A 1 87 ? 13.212 1.991 -28.281 1.00 92.94 87 LYS A C 1
ATOM 709 O O . LYS A 1 87 ? 13.761 1.587 -29.306 1.00 92.94 87 LYS A O 1
ATOM 714 N N . ASN A 1 88 ? 12.606 3.174 -28.225 1.00 91.50 88 ASN A N 1
ATOM 715 C CA . ASN A 1 88 ? 12.576 4.104 -29.351 1.00 91.50 88 ASN A CA 1
ATOM 716 C C . ASN A 1 88 ? 13.970 4.661 -29.664 1.00 91.50 88 ASN A C 1
ATOM 718 O O . ASN A 1 88 ? 14.344 4.695 -30.837 1.00 91.50 88 ASN A O 1
ATOM 722 N N . LYS A 1 89 ? 14.785 4.990 -28.653 1.00 92.69 89 LYS A N 1
ATOM 723 C CA . LYS A 1 89 ? 16.200 5.362 -28.845 1.00 92.69 89 LYS A CA 1
ATOM 724 C C . LYS A 1 89 ? 16.973 4.247 -29.555 1.00 92.69 89 LYS A C 1
ATOM 726 O O . LYS A 1 89 ? 17.637 4.520 -30.555 1.00 92.69 89 LYS A O 1
ATOM 731 N N . TRP A 1 90 ? 16.819 2.994 -29.122 1.00 86.00 90 TRP A N 1
ATOM 732 C CA . TRP A 1 90 ? 17.458 1.836 -29.760 1.00 86.00 90 TRP A CA 1
ATOM 733 C C . TRP A 1 90 ? 16.954 1.573 -31.177 1.00 86.00 90 TRP A C 1
ATOM 735 O O . TRP A 1 90 ? 17.758 1.285 -32.061 1.00 86.00 90 TRP A O 1
ATOM 745 N N . LYS A 1 91 ? 15.648 1.712 -31.434 1.00 85.56 91 LYS A N 1
ATOM 746 C CA . LYS A 1 91 ? 15.084 1.616 -32.790 1.00 85.56 91 LYS A CA 1
ATOM 747 C C . LYS A 1 91 ? 15.663 2.684 -33.712 1.00 85.56 91 LYS A C 1
ATOM 749 O O . LYS A 1 91 ? 16.083 2.368 -34.823 1.00 85.56 91 LYS A O 1
ATOM 754 N N . VAL A 1 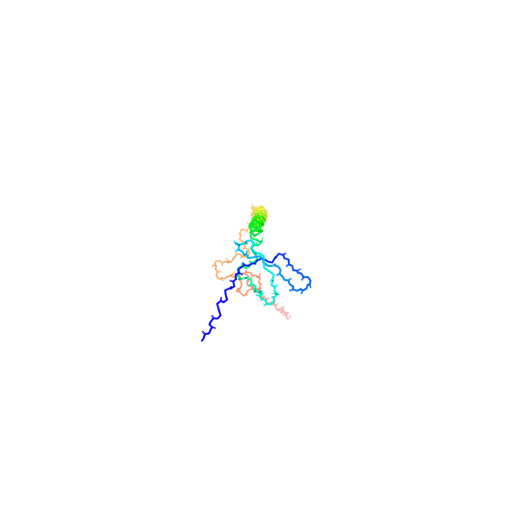92 ? 15.716 3.934 -33.252 1.00 87.31 92 VAL A N 1
ATOM 755 C CA . VAL A 1 92 ? 16.283 5.049 -34.020 1.00 87.31 92 VAL A CA 1
ATOM 756 C C . VAL A 1 92 ? 17.770 4.808 -34.273 1.00 87.31 92 VAL A C 1
ATOM 758 O O . VAL A 1 92 ? 18.206 4.902 -35.419 1.00 87.31 92 VAL A O 1
ATOM 761 N N . PHE A 1 93 ? 18.539 4.418 -33.256 1.00 84.50 93 PHE A N 1
ATOM 762 C CA . PHE A 1 93 ? 19.950 4.057 -33.408 1.00 84.50 93 PHE A CA 1
ATOM 763 C C . PHE A 1 93 ? 20.146 2.915 -34.414 1.00 84.50 93 PHE A C 1
ATOM 765 O O . PHE A 1 93 ? 20.931 3.049 -35.348 1.00 84.50 93 PHE A O 1
ATOM 772 N N . SER A 1 94 ? 19.374 1.836 -34.285 1.00 80.25 94 SER A N 1
ATOM 773 C CA . SER A 1 94 ? 19.391 0.681 -35.185 1.00 80.25 94 SER A CA 1
ATOM 774 C C . SER A 1 94 ? 19.083 1.087 -36.631 1.00 80.25 94 SER A C 1
ATOM 776 O O . SER A 1 94 ? 19.858 0.785 -37.536 1.00 80.25 94 SER A O 1
ATOM 778 N N . SER A 1 95 ? 18.015 1.857 -36.863 1.00 79.50 95 SER A N 1
ATOM 779 C CA . SER A 1 95 ? 17.672 2.346 -38.206 1.00 79.50 95 SER A CA 1
ATOM 780 C C . SER A 1 95 ? 18.776 3.219 -38.822 1.00 79.50 95 SER A C 1
ATOM 782 O O . SER A 1 95 ? 19.074 3.082 -40.008 1.00 79.50 95 SER A O 1
ATOM 784 N N . LYS A 1 96 ? 19.442 4.058 -38.015 1.00 78.94 96 LYS A N 1
ATOM 785 C CA . LYS A 1 96 ? 20.549 4.923 -38.454 1.00 78.94 96 LYS A CA 1
ATOM 786 C C . LYS A 1 96 ? 21.842 4.142 -38.713 1.00 78.94 96 LYS A C 1
ATOM 788 O O . LYS A 1 96 ? 22.571 4.473 -39.648 1.00 78.94 96 LYS A O 1
ATOM 793 N N . ALA A 1 97 ? 22.132 3.127 -37.902 1.00 70.56 97 ALA A N 1
ATOM 794 C CA . ALA A 1 97 ? 23.343 2.314 -38.001 1.00 70.56 97 ALA A CA 1
ATOM 795 C C . ALA A 1 97 ? 23.260 1.280 -39.137 1.00 70.56 97 ALA A C 1
ATOM 797 O O . ALA A 1 97 ? 24.219 1.106 -39.885 1.00 70.56 97 ALA A O 1
ATOM 798 N N . PHE A 1 98 ? 22.104 0.630 -39.303 1.00 65.56 98 PHE A N 1
ATOM 799 C CA . PHE A 1 98 ? 21.920 -0.493 -40.229 1.00 65.56 98 PHE A CA 1
ATOM 800 C C . PHE A 1 98 ? 21.226 -0.119 -41.552 1.00 65.56 98 PHE A C 1
ATOM 802 O O . PHE A 1 98 ? 21.166 -0.943 -42.463 1.00 65.56 98 PHE A O 1
ATOM 809 N N . GLY A 1 99 ? 20.704 1.107 -41.685 1.00 64.12 99 GLY A N 1
ATOM 810 C CA . GLY A 1 99 ? 20.030 1.600 -42.895 1.00 64.12 99 GLY A CA 1
ATOM 811 C C . GLY A 1 99 ? 20.961 2.110 -44.003 1.00 64.12 99 GLY A C 1
ATOM 812 O O . GLY A 1 99 ? 20.486 2.479 -45.077 1.00 64.12 99 GLY A O 1
ATOM 813 N N . LYS A 1 100 ? 22.281 2.142 -43.779 1.00 70.94 100 LYS A N 1
ATOM 814 C CA . LYS A 1 100 ? 23.252 2.592 -44.788 1.00 70.94 100 LYS A CA 1
ATOM 815 C C . LYS A 1 100 ? 23.490 1.497 -45.836 1.00 70.94 100 LYS A C 1
ATOM 817 O O . LYS A 1 100 ? 23.752 0.339 -45.504 1.00 70.94 100 LYS A O 1
ATOM 822 N N . LYS A 1 101 ? 23.405 1.872 -47.117 1.00 56.34 101 LYS A N 1
ATOM 823 C CA . LYS A 1 101 ? 23.655 0.997 -48.274 1.00 56.34 101 LYS A CA 1
ATOM 824 C C . LYS A 1 101 ? 25.093 0.459 -48.177 1.00 56.34 101 LYS A C 1
ATOM 826 O O . LYS A 1 101 ? 26.034 1.238 -48.242 1.00 56.34 101 LYS A O 1
ATOM 831 N N . GLY A 1 102 ? 25.244 -0.849 -47.947 1.00 62.31 102 GLY A N 1
ATOM 832 C CA . GLY A 1 102 ? 26.538 -1.510 -47.705 1.00 62.31 102 GLY A CA 1
ATOM 833 C C . GLY A 1 102 ? 26.638 -2.277 -46.379 1.00 62.31 102 GLY A C 1
ATOM 834 O O . GLY A 1 102 ? 27.577 -3.048 -46.203 1.00 62.31 102 GLY A O 1
ATOM 835 N N . PHE A 1 103 ? 25.671 -2.135 -45.462 1.00 62.09 103 PHE A N 1
ATOM 836 C CA . PHE A 1 103 ? 25.656 -2.914 -44.220 1.00 62.09 103 PHE A CA 1
ATOM 837 C C . PHE A 1 103 ? 25.094 -4.335 -44.435 1.00 62.09 103 PHE A C 1
ATOM 839 O O . PHE A 1 103 ? 23.958 -4.514 -44.888 1.00 62.09 103 PHE A O 1
ATOM 846 N N . VAL A 1 104 ? 25.871 -5.367 -44.090 1.00 61.91 104 VAL A N 1
ATOM 847 C CA . VAL A 1 104 ? 25.462 -6.777 -44.206 1.00 61.91 104 VAL A CA 1
ATOM 848 C C . VAL A 1 104 ? 24.428 -7.109 -43.121 1.00 61.91 104 VAL A C 1
ATOM 850 O O . VAL A 1 104 ? 24.747 -7.210 -41.944 1.00 61.91 104 VAL A O 1
ATOM 853 N N . LYS A 1 105 ? 23.165 -7.327 -43.516 1.00 64.31 105 LYS A N 1
ATOM 854 C CA . LYS A 1 105 ? 22.012 -7.599 -42.621 1.00 64.31 105 LYS A CA 1
ATOM 855 C C . LYS A 1 105 ? 22.064 -8.935 -41.853 1.00 64.31 105 LYS A C 1
ATOM 857 O O . LYS A 1 105 ? 21.106 -9.285 -41.164 1.00 64.31 105 LYS A O 1
ATOM 862 N N . LYS A 1 106 ? 23.128 -9.727 -41.998 1.00 66.81 106 LYS A N 1
ATOM 863 C CA . LYS A 1 106 ? 23.258 -11.037 -41.345 1.00 66.81 106 LYS A CA 1
ATOM 864 C C . LYS A 1 106 ? 23.997 -10.843 -40.019 1.00 66.81 106 LYS A C 1
ATOM 866 O O . LYS A 1 106 ? 25.171 -10.502 -40.017 1.00 66.81 106 LYS A O 1
ATOM 871 N N . SER A 1 107 ? 23.288 -11.020 -38.902 1.00 60.12 107 SER A N 1
ATOM 872 C CA . SER A 1 107 ? 23.888 -10.976 -37.563 1.00 60.12 107 SER A CA 1
ATOM 873 C C . SER A 1 107 ? 24.956 -12.062 -37.431 1.00 60.12 107 SER A C 1
ATOM 875 O O . SER A 1 107 ? 24.689 -13.222 -37.740 1.00 60.12 107 SER A O 1
ATOM 877 N N . ILE A 1 108 ? 26.132 -11.690 -36.922 1.00 61.75 108 ILE A N 1
ATOM 878 C CA . ILE A 1 108 ? 27.225 -12.613 -36.575 1.00 61.75 108 ILE A CA 1
ATOM 879 C C . ILE A 1 108 ? 26.843 -13.606 -35.461 1.00 61.75 108 ILE A C 1
ATOM 881 O O . ILE A 1 108 ? 27.518 -14.610 -35.278 1.00 61.75 108 ILE A O 1
ATOM 885 N N . PHE A 1 109 ? 25.740 -13.356 -34.746 1.00 56.56 109 PHE A N 1
ATOM 886 C CA . PHE A 1 109 ? 25.173 -14.251 -33.731 1.00 56.56 109 PHE A CA 1
ATOM 887 C C . PHE A 1 109 ? 23.927 -14.996 -34.221 1.00 56.56 109 PHE A C 1
ATOM 889 O O . PHE A 1 109 ? 23.297 -15.717 -33.446 1.00 56.56 109 PHE A O 1
ATOM 896 N N . LYS A 1 110 ? 23.512 -14.814 -35.484 1.00 64.88 110 LYS A N 1
ATOM 897 C CA . LYS A 1 110 ? 22.373 -15.566 -36.014 1.00 64.88 110 LYS A CA 1
ATOM 898 C C . LYS A 1 110 ? 22.778 -17.030 -36.110 1.00 64.88 110 LYS A C 1
ATOM 900 O O . LYS A 1 110 ? 23.692 -17.369 -36.855 1.00 64.88 110 LYS A O 1
ATOM 905 N N . THR A 1 111 ? 22.085 -17.889 -35.367 1.00 58.03 111 THR A N 1
ATOM 906 C CA . THR A 1 111 ? 22.271 -19.333 -35.482 1.00 58.03 111 THR A CA 1
ATOM 907 C C . THR A 1 111 ? 21.998 -19.737 -36.933 1.00 58.03 111 THR A C 1
ATOM 909 O O . THR A 1 111 ? 20.915 -19.429 -37.442 1.00 58.03 111 THR A O 1
ATOM 912 N N . PRO A 1 112 ? 22.962 -20.358 -37.631 1.00 63.03 112 PRO A N 1
ATOM 913 C CA . PRO A 1 112 ? 22.730 -20.819 -38.988 1.00 63.03 112 PRO A CA 1
ATOM 914 C C . PRO A 1 112 ? 21.687 -21.940 -38.979 1.00 63.03 112 PRO A C 1
ATOM 916 O O . PRO A 1 112 ? 21.642 -22.750 -38.054 1.00 63.03 112 PRO A O 1
ATOM 919 N N . GLU A 1 113 ? 20.852 -21.980 -40.018 1.00 62.00 113 GLU A N 1
ATOM 920 C CA . GLU A 1 113 ? 19.830 -23.024 -40.201 1.00 62.00 113 GLU A CA 1
ATOM 921 C C . GLU A 1 113 ? 20.447 -24.419 -40.402 1.00 62.00 113 GLU A C 1
ATOM 923 O O . GLU A 1 113 ? 19.828 -25.424 -40.067 1.00 62.00 113 GLU A O 1
ATOM 928 N N . ASN A 1 114 ? 21.699 -24.487 -40.867 1.00 60.62 114 ASN A N 1
ATOM 929 C CA . ASN A 1 114 ? 22.432 -25.737 -41.052 1.00 60.62 114 ASN A CA 1
ATOM 930 C C . ASN A 1 114 ? 23.299 -26.071 -39.829 1.00 60.62 114 ASN A C 1
ATOM 932 O O . ASN A 1 114 ? 23.957 -25.201 -39.258 1.00 60.62 114 ASN A O 1
ATOM 936 N N . ALA A 1 115 ? 23.386 -27.362 -39.486 1.00 57.50 115 ALA A N 1
ATOM 937 C CA . ALA A 1 115 ? 24.138 -27.877 -38.333 1.00 57.50 115 ALA A CA 1
ATOM 938 C C . ALA A 1 115 ? 25.628 -27.460 -38.293 1.00 57.50 115 ALA A C 1
ATOM 940 O O . ALA A 1 115 ? 26.224 -27.391 -37.220 1.00 57.50 115 ALA A O 1
ATOM 941 N N . LYS A 1 116 ? 26.226 -27.115 -39.442 1.00 51.66 116 LYS A N 1
ATOM 942 C CA . LYS A 1 116 ? 27.656 -26.798 -39.625 1.00 51.66 116 LYS A CA 1
ATOM 943 C C . LYS A 1 116 ? 28.071 -25.376 -39.180 1.00 51.66 116 LYS A C 1
ATOM 945 O O . LYS A 1 116 ? 28.917 -24.749 -39.806 1.00 51.66 116 LYS A O 1
ATOM 950 N N . GLY A 1 117 ? 27.489 -24.845 -38.106 1.00 54.44 117 GLY A N 1
ATOM 951 C CA . GLY A 1 117 ? 27.864 -23.523 -37.574 1.00 54.44 117 GLY A CA 1
ATOM 952 C C . GLY A 1 117 ? 27.068 -23.053 -36.356 1.00 54.44 117 GLY A C 1
ATOM 953 O O . GLY A 1 117 ? 27.057 -21.862 -36.048 1.00 54.44 117 GLY A O 1
ATOM 954 N N . ARG A 1 118 ? 26.358 -23.964 -35.678 1.00 56.19 118 ARG A N 1
ATOM 955 C CA . ARG A 1 118 ? 25.621 -23.655 -34.450 1.00 56.19 118 ARG A CA 1
ATOM 956 C C . ARG A 1 118 ? 26.621 -23.330 -33.334 1.00 56.19 118 ARG A C 1
ATOM 958 O O . ARG A 1 118 ? 27.471 -24.147 -32.991 1.00 56.19 118 ARG A O 1
ATOM 965 N N . VAL A 1 119 ? 26.502 -22.128 -32.775 1.00 54.38 119 VAL A N 1
ATOM 966 C CA . VAL A 1 119 ? 27.314 -21.650 -31.647 1.00 54.38 119 VAL A CA 1
ATOM 967 C C . VAL A 1 119 ? 27.139 -22.613 -30.464 1.00 54.38 119 VAL A C 1
ATOM 969 O O . VAL A 1 119 ? 26.008 -22.904 -30.081 1.00 54.38 119 VAL A O 1
ATOM 972 N N . GLY A 1 120 ? 28.245 -23.143 -29.928 1.00 55.91 120 GLY A N 1
ATOM 973 C CA . GLY A 1 120 ? 28.258 -24.145 -28.849 1.00 55.91 120 GLY A CA 1
ATOM 974 C C . GLY A 1 120 ? 28.749 -25.540 -29.259 1.00 55.91 120 GLY A C 1
ATOM 975 O O . GLY A 1 120 ? 29.008 -26.364 -28.389 1.00 55.91 120 GLY A O 1
ATOM 976 N N . ILE A 1 121 ? 28.945 -25.803 -30.556 1.00 53.25 121 ILE A N 1
ATOM 977 C CA . ILE A 1 121 ? 29.583 -27.035 -31.040 1.00 53.25 121 ILE A CA 1
ATOM 978 C C . ILE A 1 121 ? 31.019 -26.702 -31.470 1.00 53.25 121 IL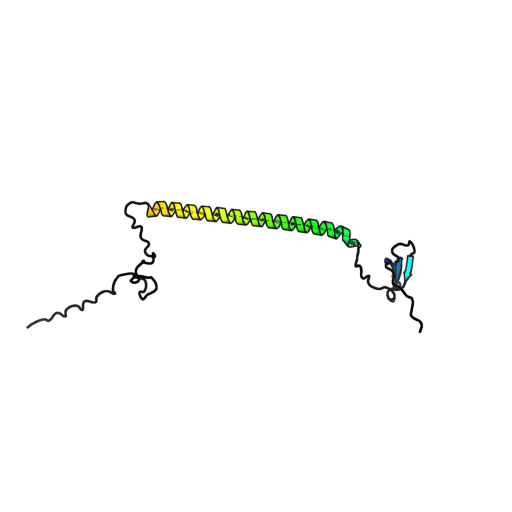E A C 1
ATOM 980 O O . ILE A 1 121 ? 31.271 -26.289 -32.597 1.00 53.25 121 ILE A O 1
ATOM 984 N N . GLY A 1 122 ? 31.964 -26.858 -30.541 1.00 51.34 122 GLY A N 1
ATOM 985 C CA . GLY A 1 122 ? 33.362 -27.171 -30.858 1.00 51.34 122 GLY A CA 1
ATOM 986 C C . GLY A 1 122 ? 34.294 -26.079 -31.400 1.00 51.34 122 GLY A C 1
ATOM 987 O O . GLY A 1 122 ? 35.409 -26.428 -31.773 1.00 51.34 122 GLY A O 1
ATOM 988 N N . THR A 1 123 ? 33.935 -24.790 -31.428 1.00 45.31 123 THR A N 1
ATOM 989 C CA . THR A 1 123 ? 34.923 -23.726 -31.707 1.00 45.31 123 THR A CA 1
ATOM 990 C C . THR A 1 123 ? 34.823 -22.591 -30.696 1.00 45.31 123 THR A C 1
ATOM 992 O O . THR A 1 123 ? 33.753 -22.042 -30.427 1.00 45.31 123 THR A O 1
ATOM 995 N N . CYS A 1 124 ? 35.964 -22.243 -30.105 1.00 51.97 124 CYS A N 1
ATOM 996 C CA . CYS A 1 124 ? 36.110 -21.060 -29.274 1.00 51.97 124 CYS A CA 1
ATOM 997 C C . CYS A 1 124 ? 36.000 -19.828 -30.193 1.00 51.97 124 CYS A C 1
ATOM 999 O O . CYS A 1 124 ? 36.979 -19.403 -30.794 1.00 51.97 124 CYS A O 1
ATOM 1001 N N . GLY A 1 125 ? 34.784 -19.312 -30.389 1.00 54.59 125 GLY A N 1
ATOM 1002 C CA . GLY A 1 125 ? 34.548 -17.959 -30.907 1.00 54.59 125 GLY A CA 1
ATOM 1003 C C . GLY A 1 125 ? 34.800 -17.684 -32.397 1.00 54.59 125 GLY A C 1
ATOM 1004 O O . GLY A 1 125 ? 34.680 -16.528 -32.791 1.00 54.59 125 GLY A O 1
ATOM 1005 N N . VAL A 1 126 ? 35.093 -18.678 -33.247 1.00 50.72 126 VAL A N 1
ATOM 1006 C CA . VAL A 1 126 ? 35.275 -18.457 -34.699 1.00 50.72 126 VAL A CA 1
ATOM 1007 C C . VAL A 1 126 ? 34.387 -19.417 -35.489 1.00 50.72 126 VAL A C 1
ATOM 1009 O O . VAL A 1 126 ? 34.623 -20.626 -35.532 1.00 50.72 126 VAL A O 1
ATOM 1012 N N . SER A 1 127 ? 33.310 -18.900 -36.080 1.00 42.72 127 SER A N 1
ATOM 1013 C CA . SER A 1 127 ? 32.370 -19.699 -36.870 1.00 42.72 127 SER A CA 1
ATOM 1014 C C . SER A 1 127 ? 32.861 -19.840 -38.315 1.00 42.72 127 SER A C 1
ATOM 1016 O O . SER A 1 127 ? 32.938 -18.845 -39.033 1.00 42.72 127 SER A O 1
ATOM 1018 N N . GLY A 1 128 ? 33.130 -21.069 -38.767 1.00 53.19 128 GLY A N 1
ATOM 1019 C CA . GLY A 1 128 ? 33.205 -21.401 -40.198 1.00 53.19 128 GLY A CA 1
ATOM 1020 C C . GLY A 1 128 ? 34.580 -21.349 -40.873 1.00 53.19 128 GLY A C 1
ATOM 1021 O O . GLY A 1 128 ? 34.649 -21.654 -42.061 1.00 53.19 128 GLY A O 1
ATOM 1022 N N . GLN A 1 129 ? 35.665 -21.031 -40.161 1.00 53.09 129 GLN A N 1
ATOM 1023 C CA . GLN A 1 129 ? 37.020 -21.317 -40.647 1.00 53.09 129 GLN A CA 1
ATOM 1024 C C . GLN A 1 129 ? 37.559 -22.591 -40.001 1.00 53.09 129 GLN A C 1
ATOM 1026 O O . GLN A 1 129 ? 37.438 -22.784 -38.792 1.00 53.09 129 GLN A O 1
ATOM 1031 N N . ASN A 1 130 ? 38.171 -23.457 -40.810 1.00 56.88 130 ASN A N 1
ATOM 1032 C CA . ASN A 1 130 ? 39.036 -24.504 -40.280 1.00 56.88 130 ASN A CA 1
ATOM 1033 C C . ASN A 1 130 ? 40.193 -23.823 -39.530 1.00 56.88 130 ASN A C 1
ATOM 1035 O O . ASN A 1 130 ? 40.674 -22.781 -39.981 1.00 56.88 130 ASN A O 1
ATOM 1039 N N . MET A 1 131 ? 40.645 -24.407 -38.412 1.00 56.88 131 MET A N 1
ATOM 1040 C CA . MET A 1 131 ? 41.916 -24.019 -37.788 1.00 56.88 131 MET A CA 1
ATOM 1041 C C . MET A 1 131 ? 42.980 -23.949 -38.886 1.00 56.88 131 MET A C 1
ATOM 1043 O O . MET A 1 131 ? 43.040 -24.852 -39.723 1.00 56.88 131 MET A O 1
ATOM 1047 N N . THR A 1 132 ? 43.730 -22.847 -38.922 1.00 62.78 132 THR A N 1
ATOM 1048 C CA . THR A 1 132 ? 44.768 -22.548 -39.916 1.00 62.78 132 THR A CA 1
ATOM 1049 C C . THR A 1 132 ? 45.474 -23.817 -40.393 1.00 62.78 132 THR A C 1
ATOM 1051 O O . THR A 1 132 ? 45.996 -24.591 -39.590 1.00 62.78 132 THR A O 1
ATOM 1054 N N . THR A 1 133 ? 45.490 -24.064 -41.706 1.00 59.66 133 THR A N 1
ATOM 1055 C CA . THR A 1 133 ? 46.282 -25.168 -42.252 1.00 59.66 133 THR A CA 1
ATOM 1056 C C . THR A 1 133 ? 47.746 -24.837 -42.017 1.00 59.66 133 THR A C 1
ATOM 1058 O O . THR A 1 133 ? 48.302 -23.954 -42.674 1.00 59.66 133 THR A O 1
ATOM 1061 N N . PHE A 1 134 ? 48.365 -25.513 -41.053 1.00 55.84 134 PHE A N 1
ATOM 1062 C CA . PHE A 1 134 ? 49.803 -25.449 -40.865 1.00 55.84 134 PHE A CA 1
ATOM 1063 C C . PHE A 1 134 ? 50.469 -26.059 -42.103 1.00 55.84 134 PHE A C 1
ATOM 1065 O O . PHE A 1 134 ? 50.521 -27.276 -42.261 1.00 55.84 134 PHE A O 1
ATOM 1072 N N . SER A 1 135 ? 50.951 -25.207 -43.007 1.00 63.91 135 SER A N 1
ATOM 1073 C CA . SER A 1 135 ? 51.894 -25.628 -44.037 1.00 63.91 135 SER A CA 1
ATOM 1074 C C . SER A 1 135 ? 53.263 -25.681 -43.376 1.00 63.91 135 SER A C 1
ATOM 1076 O O . SER A 1 135 ? 53.849 -24.636 -43.091 1.00 63.91 135 SER A O 1
ATOM 1078 N N . SER A 1 136 ? 53.775 -26.883 -43.101 1.00 61.78 136 SER A N 1
ATOM 1079 C CA . SER A 1 136 ? 55.157 -27.038 -42.653 1.00 61.78 136 SER A CA 1
ATOM 1080 C C . SER A 1 136 ? 56.071 -26.407 -43.701 1.00 61.78 136 SER A C 1
ATOM 1082 O O . SER A 1 136 ? 56.089 -26.863 -44.846 1.00 61.78 136 SER A O 1
ATOM 1084 N N . ALA A 1 137 ? 56.790 -25.344 -43.334 1.00 59.53 137 ALA A N 1
ATOM 1085 C CA . ALA A 1 137 ? 57.748 -24.702 -44.224 1.00 59.53 137 ALA A CA 1
ATOM 1086 C C . ALA A 1 137 ? 58.711 -25.766 -44.772 1.00 59.53 137 ALA A C 1
ATOM 1088 O O . ALA A 1 137 ? 59.295 -26.541 -44.008 1.00 59.53 137 ALA A O 1
ATOM 1089 N N . SER A 1 138 ? 58.848 -25.838 -46.096 1.00 64.69 138 SER A N 1
ATOM 1090 C CA . SER A 1 138 ? 59.780 -26.756 -46.742 1.00 64.69 138 SER A CA 1
ATOM 1091 C C . SER A 1 138 ? 61.192 -26.446 -46.246 1.00 64.69 138 SER A C 1
ATOM 1093 O O . SER A 1 138 ? 61.712 -25.359 -46.500 1.00 64.69 138 SER A O 1
ATOM 1095 N N . LYS A 1 139 ? 61.805 -27.392 -45.521 1.00 65.69 139 LYS A N 1
ATOM 1096 C CA . LYS A 1 139 ? 63.207 -27.297 -45.099 1.00 65.69 139 LYS A CA 1
ATOM 1097 C C . LYS A 1 139 ? 64.063 -27.083 -46.344 1.00 65.69 139 LYS A C 1
ATOM 1099 O O . LYS A 1 139 ? 64.109 -27.951 -47.214 1.00 65.69 139 LYS A O 1
ATOM 1104 N N . TYR A 1 140 ? 64.731 -25.936 -46.417 1.00 69.62 140 TYR A N 1
ATOM 1105 C CA . TYR A 1 140 ? 65.707 -25.652 -47.459 1.00 69.62 140 TYR A CA 1
ATOM 1106 C C . TYR A 1 140 ? 66.788 -26.742 -47.436 1.00 69.62 140 TYR A C 1
ATOM 1108 O O . TYR A 1 140 ? 67.514 -26.883 -46.451 1.00 69.62 140 TYR A O 1
ATOM 1116 N N . ARG A 1 141 ? 66.877 -27.547 -48.499 1.00 69.38 141 ARG A N 1
ATOM 1117 C CA . ARG A 1 141 ? 67.999 -28.465 -48.711 1.00 69.38 141 ARG A CA 1
ATOM 1118 C C . ARG A 1 141 ? 69.051 -27.721 -49.521 1.00 69.38 141 ARG A C 1
ATOM 1120 O O . ARG A 1 141 ? 68.881 -27.535 -50.720 1.00 69.38 141 ARG A O 1
ATOM 1127 N N . LYS A 1 142 ? 70.129 -27.296 -48.858 1.00 57.47 142 LYS A N 1
ATOM 1128 C CA . LYS A 1 142 ? 71.343 -26.841 -49.541 1.00 57.47 142 LYS A CA 1
ATOM 1129 C C . LYS A 1 142 ? 71.983 -28.074 -50.186 1.00 57.47 142 LYS A C 1
ATOM 1131 O O . LYS A 1 142 ? 72.538 -28.909 -49.480 1.00 57.47 142 LYS A O 1
ATOM 1136 N N . GLY A 1 143 ? 71.776 -28.238 -51.490 1.00 61.47 143 GLY A N 1
ATOM 1137 C CA . GLY A 1 143 ? 72.414 -29.282 -52.288 1.00 61.47 143 GLY A CA 1
ATOM 1138 C C . GLY A 1 143 ? 73.811 -28.848 -52.727 1.00 61.47 143 GLY A C 1
ATOM 1139 O O . GLY A 1 143 ? 73.946 -27.716 -53.181 1.00 61.47 143 GLY A O 1
ATOM 1140 N N . ASN A 1 144 ? 74.760 -29.770 -52.521 1.00 44.19 144 ASN A N 1
ATOM 1141 C CA . ASN A 1 144 ? 76.134 -29.928 -53.029 1.00 44.19 144 ASN A CA 1
ATOM 1142 C C . ASN A 1 144 ? 76.944 -28.684 -53.404 1.00 44.19 144 ASN A C 1
ATOM 1144 O O . ASN A 1 144 ? 76.669 -28.079 -54.460 1.00 44.19 144 ASN A O 1
#

Secondary structure (DSSP, 8-state):
----------EEEEEE-TTSEEEEEETTS--EEEEEGGG----TT--GGGHHHHHHHHHHHHHHHHHHHHHHHHHHHHHHHHHHHHHHHHHHHHHHHH-STT---S-TTPPPSSSTT-TTSS-SS--SPPS-------------

pLDDT: mean 74.48, std 15.5, range [36.16, 96.06]

Organism: Lepeophtheirus salmonis (NCBI:txid72036)